Protein AF-A0A8T4HF49-F1 (afdb_monomer_lite)

Foldseek 3Di:
DVVVVVVVVVVVVVVVVVVVVVVVVVVVVVVVVVVVVVVVVVVVVVVCVCPDPVNVVVVVVVVVVVVPDDD

Sequence (71 aa):
MAVLAKMRRRLRERARAARRACGDRGMSTAEYAMGTLAAVALAAVLYKVVNSGPVGAELQGLVERALRAPF

Secondary structure (DSSP, 8-state):
-HHHHHHHHHHHHHHHHHHHHHHHHHHHHHHHHHHHHHHHHHHHHHHHHHTSHHHHHHHHHHHHHHHHS--

Radius of gyration: 29.85 Å; chains: 1; bounding box: 62×23×77 Å

Structure (mmCIF, N/CA/C/O backbone):
data_AF-A0A8T4HF49-F1
#
_entry.id   AF-A0A8T4HF49-F1
#
loop_
_atom_site.group_PDB
_atom_site.id
_atom_site.type_symbol
_atom_site.label_atom_id
_atom_site.label_alt_id
_atom_site.label_comp_id
_atom_site.label_asym_id
_atom_site.label_entity_id
_atom_site.label_seq_id
_atom_site.pdbx_PDB_ins_code
_atom_site.Cartn_x
_atom_site.Cartn_y
_atom_site.Cartn_z
_atom_site.occupancy
_atom_site.B_iso_or_equiv
_atom_site.auth_seq_id
_atom_site.auth_comp_id
_atom_site.auth_asym_id
_atom_site.auth_atom_id
_atom_site.pdbx_PDB_model_num
ATOM 1 N N . MET A 1 1 ? 38.136 -8.033 -47.690 1.00 68.06 1 MET A N 1
ATOM 2 C CA . MET A 1 1 ? 37.965 -8.393 -46.258 1.00 68.06 1 MET A CA 1
ATOM 3 C C . MET A 1 1 ? 37.694 -7.199 -45.330 1.00 68.06 1 MET A C 1
ATOM 5 O O . MET A 1 1 ? 36.780 -7.286 -44.516 1.00 68.06 1 MET A O 1
ATOM 9 N N . ALA A 1 2 ? 38.398 -6.065 -45.459 1.00 79.81 2 ALA A N 1
ATOM 10 C CA . ALA A 1 2 ? 38.245 -4.914 -44.551 1.00 79.81 2 ALA A CA 1
ATOM 11 C C . ALA A 1 2 ? 36.842 -4.262 -44.544 1.00 79.81 2 ALA A C 1
ATOM 13 O O . ALA A 1 2 ? 36.337 -3.903 -43.481 1.00 79.81 2 ALA A O 1
ATOM 14 N N . VAL A 1 3 ? 36.174 -4.155 -45.701 1.00 81.75 3 VAL A N 1
ATOM 15 C CA . VAL A 1 3 ? 34.822 -3.562 -45.811 1.00 81.75 3 VAL A CA 1
ATOM 16 C C . VAL A 1 3 ? 33.784 -4.385 -45.043 1.00 81.75 3 VAL A C 1
ATOM 18 O O . VAL A 1 3 ? 33.002 -3.828 -44.274 1.00 81.75 3 VAL A O 1
ATOM 21 N N . LEU A 1 4 ? 33.829 -5.715 -45.169 1.00 84.19 4 LEU A N 1
ATOM 22 C CA . LEU A 1 4 ? 32.928 -6.627 -44.458 1.00 84.19 4 LEU A CA 1
ATOM 23 C C . LEU A 1 4 ? 33.122 -6.540 -42.936 1.00 84.19 4 LEU A C 1
ATOM 25 O O . LEU A 1 4 ? 32.152 -6.525 -42.179 1.00 84.19 4 LEU A O 1
ATOM 29 N N . ALA A 1 5 ? 34.372 -6.430 -42.476 1.00 86.31 5 ALA A N 1
ATOM 30 C CA . ALA A 1 5 ? 34.686 -6.247 -41.061 1.00 86.31 5 ALA A CA 1
ATOM 31 C C . ALA A 1 5 ? 34.154 -4.904 -40.525 1.00 86.31 5 ALA A C 1
ATOM 33 O O . ALA A 1 5 ? 33.524 -4.870 -39.465 1.00 86.31 5 ALA A O 1
ATOM 34 N N . LYS A 1 6 ? 34.323 -3.815 -41.291 1.00 85.38 6 LYS A N 1
ATOM 35 C CA . LYS A 1 6 ? 33.787 -2.480 -40.966 1.00 85.38 6 LYS A CA 1
ATOM 36 C C . LYS A 1 6 ? 32.255 -2.495 -40.902 1.00 85.38 6 LYS A C 1
ATOM 38 O O . LYS A 1 6 ? 31.678 -1.968 -39.954 1.00 85.38 6 LYS A O 1
ATOM 43 N N . MET A 1 7 ? 31.605 -3.169 -41.852 1.00 89.75 7 MET A N 1
ATOM 44 C CA . MET A 1 7 ? 30.149 -3.346 -41.903 1.00 89.75 7 MET A CA 1
ATOM 45 C C . MET A 1 7 ? 29.628 -4.116 -40.681 1.00 89.75 7 MET A C 1
ATOM 47 O O . MET A 1 7 ? 28.731 -3.650 -39.979 1.00 89.75 7 MET A O 1
ATOM 51 N N . ARG A 1 8 ? 30.245 -5.263 -40.359 1.00 90.50 8 ARG A N 1
ATOM 52 C CA . ARG A 1 8 ? 29.884 -6.078 -39.185 1.00 90.50 8 ARG A CA 1
ATOM 53 C C . ARG A 1 8 ? 30.085 -5.321 -37.872 1.00 90.50 8 ARG A C 1
ATOM 55 O O . ARG A 1 8 ? 29.319 -5.537 -36.935 1.00 90.50 8 ARG A O 1
ATOM 62 N N . ARG A 1 9 ? 31.097 -4.451 -37.784 1.00 91.56 9 ARG A N 1
ATOM 63 C CA . ARG A 1 9 ? 31.337 -3.600 -36.608 1.00 91.56 9 ARG A CA 1
ATOM 64 C C . ARG A 1 9 ? 30.224 -2.564 -36.432 1.00 91.56 9 ARG A C 1
ATOM 66 O O . ARG A 1 9 ? 29.644 -2.504 -35.353 1.00 91.56 9 ARG A O 1
ATOM 73 N N . ARG A 1 10 ? 29.834 -1.863 -37.506 1.00 89.62 10 ARG A N 1
ATOM 74 C CA . ARG A 1 10 ? 28.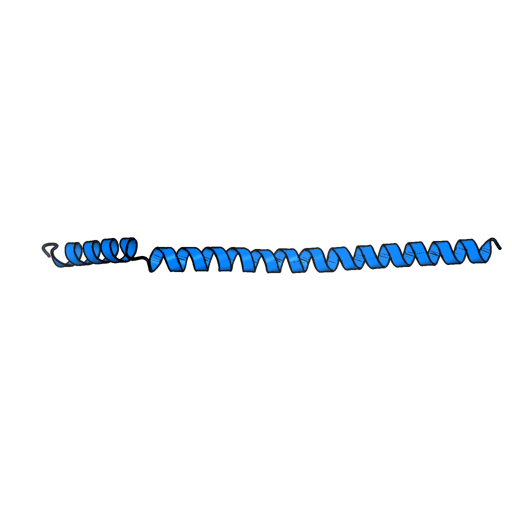714 -0.902 -37.483 1.00 89.62 10 ARG A CA 1
ATOM 75 C C . ARG A 1 10 ? 27.382 -1.551 -37.094 1.00 89.62 10 ARG A C 1
ATOM 77 O O . ARG A 1 10 ? 26.627 -0.978 -36.316 1.00 89.62 10 ARG A O 1
ATOM 84 N N . LEU A 1 11 ? 27.098 -2.756 -37.594 1.00 91.62 11 LEU A N 1
ATOM 85 C CA . LEU A 1 11 ? 25.883 -3.500 -37.232 1.00 91.62 11 LEU A CA 1
ATOM 86 C C . LEU A 1 11 ? 25.866 -3.889 -35.747 1.00 91.62 11 LEU A C 1
ATOM 88 O O . LEU A 1 11 ? 24.845 -3.730 -35.082 1.00 91.62 11 LEU A O 1
ATOM 92 N N . ARG A 1 12 ? 27.003 -4.343 -35.200 1.00 91.31 12 ARG A N 1
ATOM 93 C CA . ARG A 1 12 ? 27.127 -4.654 -33.766 1.00 91.31 12 ARG A CA 1
ATOM 94 C C . ARG A 1 12 ? 26.964 -3.416 -32.886 1.00 91.31 12 ARG A C 1
ATOM 96 O O . ARG A 1 12 ? 26.307 -3.496 -31.854 1.00 91.31 12 ARG A O 1
ATOM 103 N N . GLU A 1 13 ? 27.542 -2.288 -33.284 1.00 92.25 13 GLU A N 1
ATOM 104 C CA . GLU A 1 13 ? 27.392 -1.006 -32.583 1.00 92.25 13 GLU A CA 1
ATOM 105 C C . GLU A 1 13 ? 25.928 -0.547 -32.579 1.00 92.25 13 GLU A C 1
ATOM 107 O O . GLU A 1 13 ? 25.393 -0.224 -31.519 1.00 92.25 13 GLU A O 1
ATOM 112 N N . ARG A 1 14 ? 25.240 -0.632 -33.726 1.00 89.38 14 ARG A N 1
ATOM 113 C CA . ARG A 1 14 ? 23.804 -0.333 -33.838 1.00 89.38 14 ARG A CA 1
ATOM 114 C C . ARG A 1 14 ? 22.937 -1.246 -32.975 1.00 89.38 14 ARG A C 1
ATOM 116 O O . ARG A 1 14 ? 22.071 -0.757 -32.259 1.00 89.38 14 ARG A O 1
ATOM 123 N N . ALA A 1 15 ? 23.193 -2.553 -32.987 1.00 87.62 15 ALA A N 1
ATOM 124 C CA . ALA A 1 15 ? 22.455 -3.506 -32.160 1.00 87.62 15 ALA A CA 1
ATOM 125 C C . ALA A 1 15 ? 22.652 -3.248 -30.654 1.00 87.62 15 ALA A C 1
ATOM 127 O O . ALA A 1 15 ? 21.705 -3.345 -29.876 1.00 87.62 15 ALA A O 1
ATOM 128 N N . ARG A 1 16 ? 23.870 -2.882 -30.232 1.00 86.25 16 ARG A N 1
ATOM 129 C CA . ARG A 1 16 ? 24.160 -2.502 -28.839 1.00 86.25 16 ARG A CA 1
AT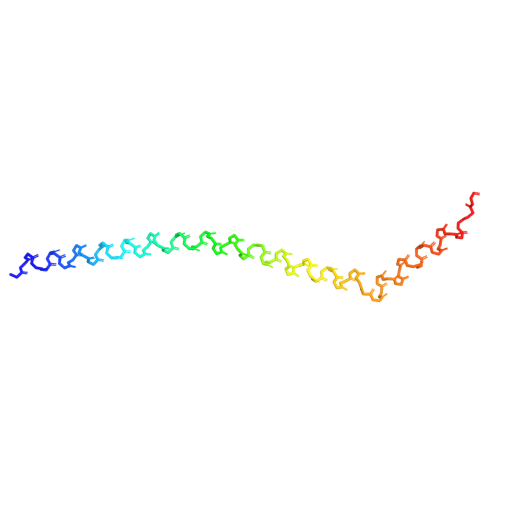OM 130 C C . ARG A 1 16 ? 23.457 -1.203 -28.444 1.00 86.25 16 ARG A C 1
ATOM 132 O O . ARG A 1 16 ? 22.894 -1.145 -27.357 1.00 86.25 16 ARG A O 1
ATOM 139 N N . ALA A 1 17 ? 23.453 -0.197 -29.319 1.00 84.12 17 ALA A N 1
ATOM 140 C CA . ALA A 1 17 ? 22.749 1.062 -29.085 1.00 84.12 17 ALA A CA 1
ATOM 141 C C . ALA A 1 17 ? 21.228 0.855 -28.977 1.00 84.12 17 ALA A C 1
ATOM 143 O O . ALA A 1 17 ? 20.613 1.343 -28.035 1.00 84.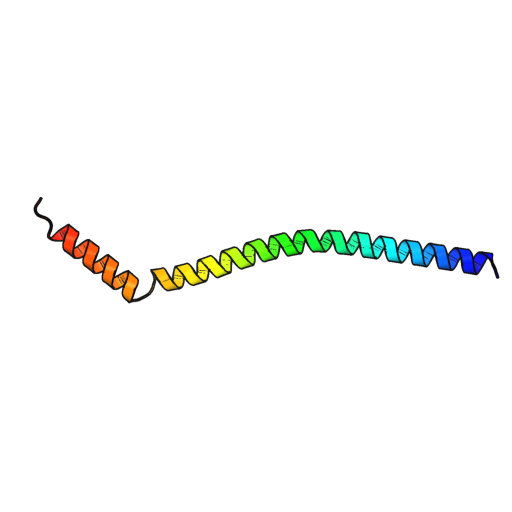12 17 ALA A O 1
ATOM 144 N N . ALA A 1 18 ? 20.640 0.052 -29.869 1.00 80.88 18 A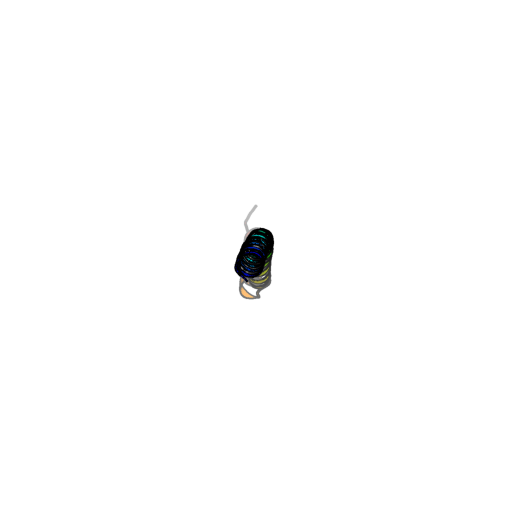LA A N 1
ATOM 145 C CA . ALA A 1 18 ? 19.217 -0.282 -29.833 1.00 80.88 18 ALA A CA 1
ATOM 146 C C . ALA A 1 18 ? 18.821 -1.039 -28.553 1.00 80.88 18 ALA A C 1
ATOM 148 O O . ALA A 1 18 ? 17.786 -0.747 -27.961 1.00 80.88 18 ALA A O 1
ATOM 149 N N . ARG A 1 19 ? 19.659 -1.976 -28.085 1.00 78.62 19 ARG A N 1
ATOM 150 C CA . ARG A 1 19 ? 19.431 -2.682 -26.812 1.00 78.62 19 ARG A CA 1
ATOM 151 C C . ARG A 1 19 ? 19.493 -1.749 -25.604 1.00 78.62 19 ARG A C 1
ATOM 153 O O . ARG A 1 19 ? 18.641 -1.867 -24.735 1.00 78.62 19 ARG A O 1
ATOM 160 N N . ARG A 1 20 ? 20.447 -0.813 -25.565 1.00 75.12 20 ARG A N 1
ATOM 161 C CA . ARG A 1 20 ? 20.539 0.201 -24.497 1.00 75.12 20 ARG A CA 1
ATOM 162 C C . ARG A 1 20 ? 19.306 1.107 -24.478 1.00 75.12 20 ARG A C 1
ATOM 164 O O . ARG A 1 20 ? 18.648 1.203 -23.454 1.00 75.12 20 ARG A O 1
ATOM 171 N N . ALA A 1 21 ? 18.907 1.625 -25.640 1.00 69.81 21 ALA A N 1
ATOM 172 C CA . ALA A 1 21 ? 17.696 2.439 -25.780 1.00 69.81 21 ALA A CA 1
ATOM 173 C C . ALA A 1 21 ? 16.395 1.678 -25.443 1.00 69.81 21 ALA A C 1
ATOM 175 O O . ALA A 1 21 ? 15.379 2.283 -25.109 1.00 69.81 21 ALA A O 1
ATOM 176 N N . CYS A 1 22 ? 16.386 0.347 -25.554 1.00 68.12 22 CYS A N 1
ATOM 177 C CA . CYS A 1 22 ? 15.259 -0.478 -25.123 1.00 68.12 22 CYS A CA 1
ATOM 178 C C . CYS A 1 22 ? 15.277 -0.762 -23.613 1.00 68.12 22 CYS A C 1
ATOM 180 O O . CYS A 1 22 ? 14.211 -0.824 -23.009 1.00 68.12 22 CYS A O 1
ATOM 182 N N .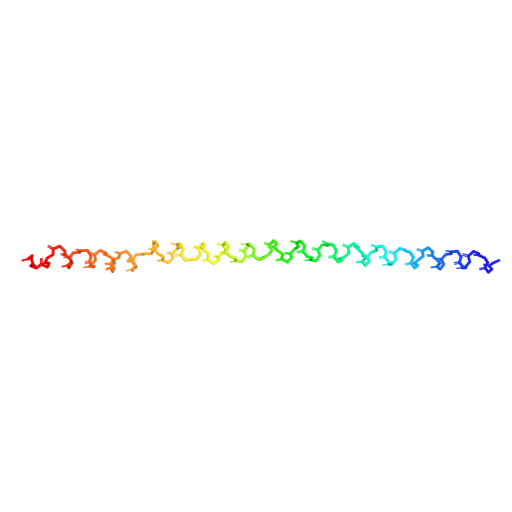 GLY A 1 23 ? 16.464 -0.919 -23.019 1.00 64.94 23 GLY A N 1
ATOM 183 C CA . GLY A 1 23 ? 16.643 -1.129 -21.580 1.00 64.94 23 GLY A CA 1
ATOM 184 C C . GLY A 1 23 ? 16.162 0.059 -20.747 1.00 64.94 23 GLY A C 1
ATOM 185 O O . GLY A 1 23 ? 15.415 -0.144 -19.795 1.00 64.94 23 GLY A O 1
ATOM 186 N N . ASP A 1 24 ? 16.482 1.286 -21.166 1.00 60.88 24 ASP A N 1
ATOM 187 C CA . ASP A 1 24 ? 16.070 2.504 -20.448 1.00 60.88 24 ASP A CA 1
ATOM 188 C C . ASP A 1 24 ? 14.552 2.741 -20.514 1.00 60.88 24 ASP A C 1
ATOM 190 O O . ASP A 1 24 ? 13.948 3.199 -19.548 1.00 60.88 24 ASP A O 1
ATOM 194 N N . ARG A 1 25 ? 13.895 2.354 -21.620 1.00 62.78 25 ARG A N 1
ATOM 195 C CA . ARG A 1 25 ? 12.430 2.470 -21.757 1.00 62.78 25 ARG A CA 1
ATOM 196 C C . ARG A 1 25 ? 11.658 1.553 -20.804 1.00 62.78 25 ARG A C 1
ATOM 198 O O . ARG A 1 25 ? 10.567 1.916 -20.383 1.00 62.78 25 ARG A O 1
ATOM 205 N N . GLY A 1 26 ? 12.198 0.374 -20.490 1.00 62.06 26 GLY A N 1
ATOM 206 C CA . GLY A 1 26 ? 11.579 -0.574 -19.556 1.00 62.06 26 GLY A CA 1
ATOM 207 C C . GLY A 1 26 ? 11.901 -0.291 -18.087 1.00 62.06 26 GLY A C 1
ATOM 208 O O . GLY A 1 26 ? 11.094 -0.627 -17.223 1.00 62.06 26 GLY A O 1
ATOM 209 N N . MET A 1 27 ? 13.042 0.351 -17.812 1.00 62.06 27 MET A N 1
ATOM 210 C CA . MET A 1 27 ? 13.464 0.724 -16.458 1.00 62.06 27 MET A CA 1
ATOM 211 C C . MET A 1 27 ? 12.460 1.693 -15.823 1.00 62.06 27 MET A C 1
ATOM 213 O O . MET A 1 27 ? 11.918 1.395 -14.763 1.00 62.06 27 MET A O 1
ATOM 217 N N . SER A 1 28 ? 12.077 2.758 -16.538 1.00 61.16 28 SER A N 1
ATOM 218 C CA . SER A 1 28 ? 11.125 3.743 -16.012 1.00 61.16 28 SER A CA 1
ATOM 219 C C . SER A 1 28 ? 9.717 3.170 -15.802 1.00 61.16 28 SER A C 1
ATOM 221 O O . SER A 1 28 ? 9.096 3.442 -14.784 1.00 61.16 28 SER A O 1
ATOM 223 N N . THR A 1 29 ? 9.185 2.328 -16.701 1.00 73.81 29 THR A N 1
ATOM 224 C CA . THR A 1 29 ? 7.840 1.738 -16.510 1.00 73.81 29 THR A CA 1
ATOM 225 C C . THR A 1 29 ? 7.800 0.721 -15.366 1.00 73.81 29 THR A C 1
ATOM 227 O O . THR A 1 29 ? 6.816 0.673 -14.627 1.00 73.81 29 THR A O 1
ATOM 230 N N . ALA A 1 30 ? 8.861 -0.074 -15.192 1.00 81.38 30 ALA A N 1
ATOM 231 C CA . ALA A 1 30 ? 8.957 -1.030 -14.092 1.00 81.38 30 ALA A CA 1
ATOM 232 C C . ALA A 1 30 ? 9.082 -0.328 -12.731 1.00 81.38 30 ALA A C 1
ATOM 234 O O . ALA A 1 30 ? 8.443 -0.754 -11.773 1.00 81.38 30 ALA A O 1
ATOM 235 N N . GLU A 1 31 ? 9.839 0.768 -12.651 1.00 78.62 31 GLU A N 1
ATOM 236 C CA . GLU A 1 31 ? 9.961 1.590 -11.440 1.00 78.62 31 GLU A CA 1
ATOM 237 C C . GLU A 1 31 ? 8.600 2.117 -10.970 1.00 78.62 31 GLU A C 1
ATOM 239 O O . GLU A 1 31 ? 8.229 1.929 -9.809 1.00 78.62 31 GLU A O 1
ATOM 244 N N . TYR A 1 32 ? 7.812 2.703 -11.880 1.00 80.00 32 TYR A N 1
ATOM 245 C CA . TYR A 1 32 ? 6.473 3.194 -11.542 1.00 80.00 32 TYR A CA 1
ATOM 246 C C . TYR A 1 32 ? 5.520 2.060 -11.146 1.00 80.00 32 TYR A C 1
ATOM 248 O O . TYR A 1 32 ? 4.803 2.184 -10.152 1.00 80.00 32 TYR A O 1
ATOM 256 N N . ALA A 1 33 ? 5.537 0.937 -11.872 1.00 88.94 33 ALA A N 1
ATOM 257 C CA . ALA A 1 33 ? 4.697 -0.216 -11.550 1.00 88.94 33 ALA A CA 1
ATOM 258 C C . ALA A 1 33 ? 5.027 -0.801 -10.165 1.00 88.94 33 ALA A C 1
ATOM 260 O O . ALA A 1 33 ? 4.125 -1.082 -9.375 1.00 88.94 33 ALA A O 1
ATOM 261 N N . MET A 1 34 ? 6.315 -0.928 -9.836 1.00 91.38 34 MET A N 1
ATOM 262 C CA . MET A 1 34 ? 6.760 -1.384 -8.518 1.00 91.38 34 MET A CA 1
ATOM 263 C C . MET A 1 34 ? 6.389 -0.397 -7.409 1.00 91.38 34 MET A C 1
ATOM 265 O O . MET A 1 34 ? 6.025 -0.836 -6.320 1.00 91.38 34 MET A O 1
ATOM 269 N N . GLY A 1 35 ? 6.400 0.912 -7.682 1.00 90.31 35 GLY A N 1
ATOM 270 C CA . GLY A 1 35 ? 5.909 1.930 -6.751 1.00 90.31 35 GLY A CA 1
ATOM 271 C C . GLY A 1 35 ? 4.440 1.721 -6.374 1.00 90.31 35 GLY A C 1
ATOM 272 O O . GLY A 1 35 ? 4.097 1.710 -5.190 1.00 90.31 35 GLY A O 1
ATOM 273 N N . THR A 1 36 ? 3.572 1.469 -7.359 1.00 94.50 36 THR A N 1
ATOM 274 C CA . THR A 1 36 ? 2.161 1.145 -7.098 1.00 94.50 36 THR A CA 1
ATOM 275 C C . THR A 1 36 ? 2.012 -0.179 -6.351 1.00 94.50 36 THR A C 1
ATOM 277 O O . THR A 1 36 ? 1.248 -0.247 -5.391 1.00 94.50 36 THR A O 1
ATOM 280 N N . LEU A 1 37 ? 2.758 -1.220 -6.732 1.00 96.12 37 LEU A N 1
ATOM 281 C CA . LEU A 1 37 ? 2.720 -2.513 -6.040 1.00 96.12 37 LEU A CA 1
ATOM 282 C C . LEU A 1 37 ? 3.139 -2.393 -4.571 1.00 96.12 37 LEU A C 1
ATOM 284 O O . LEU A 1 37 ? 2.479 -2.960 -3.702 1.00 96.12 37 LEU A O 1
ATOM 288 N N . ALA A 1 38 ? 4.186 -1.620 -4.279 1.00 96.06 38 ALA A N 1
ATOM 289 C CA . ALA A 1 38 ? 4.629 -1.359 -2.915 1.00 96.06 38 ALA A CA 1
ATOM 290 C C . ALA A 1 38 ? 3.553 -0.623 -2.097 1.00 96.06 38 ALA A C 1
ATOM 292 O O . ALA A 1 38 ? 3.257 -1.023 -0.970 1.00 96.06 38 ALA A O 1
ATOM 293 N N . ALA A 1 39 ? 2.917 0.403 -2.674 1.00 97.00 39 ALA A N 1
ATOM 294 C CA . ALA A 1 39 ? 1.829 1.132 -2.021 1.00 97.00 39 ALA A CA 1
ATOM 295 C C . ALA A 1 39 ? 0.616 0.230 -1.733 1.00 97.00 39 ALA A C 1
ATOM 297 O O . ALA A 1 39 ? 0.070 0.255 -0.631 1.00 97.00 39 ALA A O 1
ATOM 298 N N . VAL A 1 40 ? 0.224 -0.609 -2.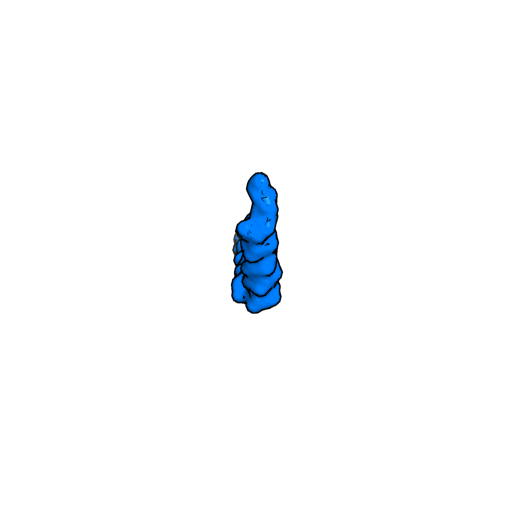697 1.00 97.94 40 VAL A N 1
ATOM 299 C CA . VAL A 1 40 ? -0.884 -1.563 -2.537 1.00 97.94 40 VAL A CA 1
ATOM 300 C C . VAL A 1 40 ? -0.557 -2.619 -1.481 1.00 97.94 40 VAL A C 1
ATOM 302 O O . VAL A 1 40 ? -1.412 -2.941 -0.658 1.00 97.94 40 VAL A O 1
ATOM 305 N N . ALA A 1 41 ? 0.676 -3.128 -1.448 1.00 98.38 41 ALA A N 1
ATOM 306 C CA . ALA A 1 41 ? 1.108 -4.079 -0.428 1.00 98.38 41 ALA A CA 1
ATOM 307 C C . ALA A 1 41 ? 1.032 -3.471 0.982 1.00 98.38 41 ALA A C 1
ATOM 309 O O . ALA A 1 41 ? 0.484 -4.092 1.893 1.00 98.38 41 ALA A O 1
ATOM 310 N N . LEU A 1 42 ? 1.507 -2.233 1.152 1.00 98.25 42 LEU A N 1
ATOM 311 C CA . LEU A 1 42 ? 1.381 -1.503 2.413 1.00 98.25 42 LEU A CA 1
ATOM 312 C C . LEU A 1 42 ? -0.091 -1.307 2.807 1.00 98.25 42 LEU A C 1
ATOM 314 O O . LEU A 1 42 ? -0.461 -1.569 3.951 1.00 98.25 42 LEU A O 1
ATOM 318 N N . ALA A 1 43 ? -0.944 -0.904 1.862 1.00 98.25 43 ALA A N 1
ATOM 319 C CA . ALA A 1 43 ? -2.376 -0.734 2.100 1.00 98.25 43 ALA A CA 1
ATOM 320 C C . ALA A 1 43 ? -3.051 -2.045 2.538 1.00 98.25 43 ALA A C 1
ATOM 322 O O . ALA A 1 43 ? -3.863 -2.040 3.463 1.00 98.25 43 ALA A O 1
ATOM 323 N N . ALA A 1 44 ? -2.684 -3.179 1.934 1.00 98.50 44 ALA A N 1
ATOM 324 C CA . ALA A 1 44 ? -3.200 -4.491 2.318 1.00 98.50 44 ALA A CA 1
ATOM 325 C C . ALA A 1 44 ? -2.804 -4.875 3.754 1.00 98.50 44 ALA A C 1
ATOM 327 O O . ALA A 1 44 ? -3.631 -5.402 4.502 1.00 98.50 44 ALA A O 1
ATOM 328 N N . VAL A 1 45 ? -1.566 -4.578 4.165 1.00 98.44 45 VAL A N 1
ATOM 329 C CA . VAL A 1 45 ? -1.118 -4.786 5.551 1.00 98.44 45 VAL A CA 1
ATOM 330 C C . VAL A 1 45 ? -1.910 -3.898 6.510 1.00 98.44 45 VAL A C 1
ATOM 332 O O . VAL A 1 45 ? -2.445 -4.399 7.498 1.00 98.44 45 VAL A O 1
ATOM 335 N N . LEU A 1 46 ? -2.060 -2.606 6.205 1.00 98.06 46 LEU A N 1
ATOM 336 C CA . LEU A 1 46 ? -2.838 -1.677 7.033 1.00 98.06 46 LEU A CA 1
ATOM 337 C C . LEU A 1 46 ? -4.305 -2.101 7.156 1.00 98.06 46 LEU A C 1
ATOM 339 O O . LEU A 1 46 ? -4.863 -2.050 8.249 1.00 98.06 46 LEU A O 1
ATOM 343 N N . TYR A 1 47 ? -4.909 -2.593 6.075 1.00 98.31 47 TYR A N 1
ATOM 344 C CA . TYR A 1 47 ? -6.263 -3.142 6.101 1.00 98.31 47 TYR A CA 1
ATOM 345 C C . TYR A 1 47 ? -6.382 -4.301 7.097 1.00 98.31 47 TYR A C 1
ATOM 347 O O . TYR A 1 47 ? -7.319 -4.346 7.893 1.00 98.31 47 TYR A O 1
ATOM 355 N N . LYS A 1 48 ? -5.404 -5.215 7.116 1.00 98.12 48 LYS A N 1
ATOM 356 C CA . LYS A 1 48 ? -5.376 -6.315 8.090 1.00 98.12 48 LYS A CA 1
ATOM 357 C C . LYS A 1 48 ? -5.209 -5.825 9.523 1.00 98.12 48 LYS A C 1
ATOM 359 O O . LYS A 1 48 ? -5.843 -6.385 10.412 1.00 98.12 48 LYS A O 1
ATOM 364 N N . VAL A 1 49 ? -4.393 -4.796 9.747 1.00 97.88 49 VAL A N 1
ATOM 365 C CA . VAL A 1 49 ? -4.201 -4.202 11.077 1.00 97.88 49 VAL A CA 1
ATOM 366 C C . VAL A 1 49 ? -5.494 -3.562 11.572 1.00 97.88 49 VAL A C 1
ATOM 368 O O . VAL A 1 49 ? -5.946 -3.879 12.668 1.00 97.88 49 VAL A O 1
ATOM 371 N N . VAL A 1 50 ? -6.126 -2.712 10.762 1.00 97.00 50 VAL A N 1
ATOM 372 C CA . VAL A 1 50 ? -7.366 -2.018 11.146 1.00 97.00 50 VAL A CA 1
ATOM 373 C C . VAL A 1 50 ? -8.514 -3.002 11.366 1.00 97.00 50 VAL A C 1
ATOM 375 O O . VAL A 1 50 ? -9.311 -2.825 12.280 1.00 97.00 50 VAL A O 1
ATOM 378 N N . ASN A 1 51 ? -8.566 -4.074 10.577 1.00 96.94 51 ASN A N 1
ATOM 379 C CA . ASN A 1 51 ? -9.580 -5.116 10.704 1.00 96.94 51 ASN A CA 1
ATOM 380 C C . ASN A 1 51 ? -9.198 -6.223 11.710 1.00 96.94 51 ASN A C 1
ATOM 382 O O . ASN A 1 51 ? -9.800 -7.300 11.707 1.00 96.94 51 ASN A O 1
ATOM 386 N N . SER A 1 52 ? -8.168 -6.006 12.530 1.00 97.44 52 SER A N 1
ATOM 387 C CA . SER A 1 52 ? -7.743 -6.970 13.545 1.00 97.44 52 SER A CA 1
ATOM 388 C C . SER A 1 52 ? -8.601 -6.878 14.809 1.00 97.44 52 SER A C 1
ATOM 390 O O . SER A 1 52 ? -9.144 -5.825 15.144 1.00 97.44 52 SER A O 1
ATOM 392 N N . GLY A 1 53 ? -8.688 -7.992 15.544 1.00 97.06 53 GLY A N 1
ATOM 393 C CA . GLY A 1 53 ? -9.426 -8.067 16.809 1.00 97.06 53 GLY A CA 1
ATOM 394 C C . GLY A 1 53 ? -9.019 -7.002 17.840 1.00 97.06 53 GLY A C 1
ATOM 395 O O . GLY A 1 53 ? -9.910 -6.339 18.363 1.00 97.06 53 GLY A O 1
ATOM 396 N N . PRO A 1 54 ? -7.714 -6.777 18.108 1.00 97.19 54 PRO A N 1
ATOM 397 C CA . PRO A 1 54 ? -7.276 -5.754 19.059 1.00 97.19 54 PRO A CA 1
ATOM 398 C C . PRO A 1 54 ? -7.722 -4.336 18.686 1.00 97.19 54 PRO A C 1
ATOM 400 O O . PRO A 1 54 ? -8.227 -3.614 19.540 1.00 97.19 54 PRO A O 1
ATOM 403 N N . VAL A 1 55 ? -7.590 -3.945 17.412 1.00 96.94 55 VAL A N 1
ATOM 404 C CA . VAL A 1 55 ? -8.015 -2.609 16.957 1.00 96.94 55 VAL A CA 1
ATOM 405 C C . VAL A 1 55 ? -9.530 -2.453 17.076 1.00 96.94 55 VAL A C 1
ATOM 407 O O . VAL A 1 55 ? -10.003 -1.430 17.566 1.00 96.94 55 VAL A O 1
ATOM 410 N N . GLY A 1 56 ? -10.295 -3.479 16.696 1.00 96.81 56 GLY A N 1
ATOM 411 C CA . GLY A 1 56 ? -11.747 -3.485 16.867 1.00 96.81 56 GLY A CA 1
ATOM 412 C C . GLY A 1 56 ? -12.177 -3.367 18.331 1.00 96.81 56 GLY A C 1
ATOM 413 O O . GLY A 1 56 ? -13.061 -2.572 18.639 1.00 96.81 56 GLY A O 1
ATOM 414 N N . ALA A 1 57 ? -11.528 -4.101 19.238 1.00 97.31 57 ALA A N 1
ATOM 415 C CA . ALA A 1 57 ? -11.828 -4.061 20.668 1.00 97.31 57 ALA A CA 1
ATOM 416 C C . ALA A 1 57 ? -11.552 -2.679 21.284 1.00 97.31 57 ALA A C 1
ATOM 418 O O . ALA A 1 57 ? -12.376 -2.165 22.039 1.00 97.31 57 ALA A O 1
ATOM 419 N N . GLU A 1 58 ? -10.435 -2.043 20.922 1.00 97.06 58 GLU A N 1
ATOM 420 C CA . GLU A 1 58 ? -10.116 -0.684 21.376 1.00 97.06 58 GLU A CA 1
ATOM 421 C C . GLU A 1 58 ? -11.114 0.353 20.850 1.00 97.06 58 GLU A C 1
ATOM 423 O O . GLU A 1 58 ? -11.582 1.210 21.607 1.00 97.06 58 GLU A O 1
ATOM 428 N N . LEU A 1 59 ? -11.490 0.259 19.569 1.00 96.44 59 LEU A N 1
ATOM 429 C CA . LEU A 1 59 ? -12.509 1.129 18.978 1.00 96.44 59 LEU A CA 1
ATOM 430 C C . LEU A 1 59 ? -13.874 0.927 19.641 1.00 96.44 59 LEU A C 1
ATOM 432 O O . LEU A 1 59 ? -14.544 1.908 19.959 1.00 96.44 59 LEU A O 1
ATOM 436 N N . GLN A 1 60 ? -14.271 -0.320 19.905 1.00 96.81 60 GLN A N 1
ATOM 437 C CA . GLN A 1 60 ? -15.499 -0.620 20.637 1.00 96.81 60 GLN A CA 1
ATOM 438 C C . GLN A 1 60 ? -15.459 -0.006 22.041 1.00 96.81 60 GLN A C 1
ATOM 440 O O . GLN A 1 60 ? -16.394 0.692 22.430 1.00 96.81 60 GLN A O 1
ATOM 445 N N . GLY A 1 61 ? -14.358 -0.184 22.774 1.00 97.19 61 GLY A N 1
ATOM 446 C CA . GLY A 1 61 ? -14.182 0.417 24.093 1.00 97.19 61 GLY A CA 1
ATOM 447 C C . GLY A 1 61 ? -14.243 1.947 24.058 1.00 97.19 61 GLY A C 1
ATOM 448 O O . GLY A 1 61 ? -14.822 2.564 24.951 1.00 97.19 61 GLY A O 1
ATOM 449 N N . LEU A 1 62 ? -13.691 2.581 23.020 1.00 95.69 62 LEU A N 1
ATOM 450 C CA . LEU A 1 62 ? -13.792 4.028 22.812 1.00 95.69 62 LEU A CA 1
ATOM 451 C C . LEU A 1 62 ? -15.247 4.475 22.621 1.00 95.69 62 LEU A C 1
ATOM 453 O O . LEU A 1 62 ? -15.671 5.437 23.262 1.00 95.69 62 LEU A O 1
ATOM 457 N N . VAL A 1 63 ? -16.014 3.762 21.794 1.00 95.69 63 VAL A N 1
ATOM 458 C CA . VAL A 1 63 ? -17.437 4.050 21.561 1.00 95.69 63 VAL A CA 1
ATOM 459 C C . VAL A 1 63 ? -18.252 3.857 22.840 1.00 95.69 63 VAL A C 1
ATOM 461 O O . VAL A 1 63 ? -19.046 4.724 23.196 1.00 95.69 63 VAL A O 1
ATOM 464 N N . GLU A 1 64 ? -18.029 2.773 23.582 1.00 96.62 64 GLU A N 1
ATOM 465 C CA . GLU A 1 64 ? -18.724 2.520 24.849 1.00 96.62 64 GLU A CA 1
ATOM 466 C C . GLU A 1 64 ? -18.448 3.609 25.894 1.00 96.62 64 GLU A C 1
ATOM 468 O O . GLU A 1 64 ? -19.367 4.043 26.589 1.00 96.62 64 GLU A O 1
ATOM 473 N N . ARG A 1 65 ? -17.201 4.093 25.991 1.00 95.56 65 ARG A N 1
ATOM 474 C CA . ARG A 1 65 ? -16.854 5.226 26.864 1.00 95.56 65 ARG A CA 1
ATOM 475 C C . ARG A 1 65 ? -17.556 6.510 26.432 1.00 95.56 65 ARG A C 1
ATOM 477 O O . ARG A 1 65 ? -18.071 7.217 27.291 1.00 95.56 65 ARG A O 1
ATOM 484 N N . ALA A 1 66 ? -17.602 6.792 25.130 1.00 94.69 66 ALA A N 1
ATOM 485 C CA . ALA A 1 66 ? -18.284 7.968 24.596 1.00 94.69 66 ALA A CA 1
ATOM 486 C C . ALA A 1 66 ? -19.795 7.939 24.882 1.00 94.69 66 ALA A C 1
ATOM 488 O O . ALA A 1 66 ? -20.366 8.964 25.232 1.00 94.69 66 ALA A O 1
ATOM 489 N N . LEU A 1 67 ? -20.431 6.765 24.810 1.00 95.00 67 LEU A N 1
ATOM 490 C CA . LEU A 1 67 ? -21.857 6.598 25.123 1.00 95.00 67 LEU A CA 1
ATOM 491 C C . LEU A 1 67 ? -22.182 6.729 26.616 1.00 95.00 67 LEU A C 1
ATOM 493 O O . LEU A 1 67 ? -23.310 7.058 26.970 1.00 95.00 67 LEU A O 1
ATOM 497 N N . ARG A 1 68 ? -21.218 6.439 27.494 1.00 91.81 68 ARG A N 1
ATOM 498 C CA . ARG A 1 68 ? -21.367 6.576 28.951 1.00 91.81 68 ARG A CA 1
ATOM 499 C C . ARG A 1 68 ? -20.935 7.947 29.469 1.00 91.81 68 ARG A C 1
ATOM 501 O O . ARG A 1 68 ? -21.070 8.195 30.666 1.00 91.81 68 ARG A O 1
ATOM 508 N N . ALA A 1 69 ? -20.387 8.806 28.611 1.00 84.38 69 ALA A N 1
ATOM 509 C CA . ALA A 1 69 ? -20.020 10.155 29.002 1.00 84.38 69 ALA A CA 1
ATOM 510 C C . ALA A 1 69 ? -21.294 10.925 29.399 1.00 84.38 69 ALA A C 1
ATOM 512 O O . ALA A 1 69 ? -22.275 10.885 28.655 1.00 84.38 69 ALA A O 1
ATOM 513 N N . PRO A 1 70 ? -21.316 11.585 30.569 1.00 72.50 70 PRO A N 1
ATOM 514 C CA . PRO A 1 70 ? -22.438 12.434 30.943 1.00 72.50 70 PRO A CA 1
ATOM 515 C C . PRO A 1 70 ? -22.552 13.576 29.926 1.00 72.50 70 PRO A C 1
ATOM 517 O O . PRO A 1 70 ? -21.542 14.194 29.582 1.00 72.50 70 PRO A O 1
ATOM 520 N N . PHE A 1 71 ? -23.765 13.794 29.421 1.00 63.06 71 PHE A N 1
ATOM 521 C CA . PHE A 1 71 ? -24.094 14.911 28.534 1.00 63.06 71 PHE A CA 1
ATOM 522 C C . PHE A 1 71 ? -24.125 16.231 29.306 1.00 63.06 71 PHE A C 1
ATOM 524 O O . PHE A 1 71 ? -24.593 16.212 30.471 1.00 63.06 71 PHE A O 1
#

pLDDT: mean 87.54, std 11.58, range [60.88, 98.5]